Protein AF-A0A3C0A877-F1 (afdb_monomer_lite)

Radius of gyration: 16.51 Å; chains: 1; bounding box: 34×18×48 Å

Sequence (70 aa):
MKKDIDIPKVKDVYVAAVFELNEDYNTHDWNIYIINDSNAPIETVLIIAQGYTEKKMTAAMRKTVTIIPA

Foldseek 3Di:
DPPPDDDDDDPQWDKDWDFDQDPVVRDTDTDIDIGRRDPAKDQKDWDWDKDDDPPDIDDIDIDIDGIDGD

Structure (mmCIF, N/CA/C/O backbone):
data_AF-A0A3C0A877-F1
#
_entry.id   AF-A0A3C0A877-F1
#
loop_
_atom_site.group_PDB
_atom_site.id
_atom_site.type_symbol
_atom_site.label_atom_id
_atom_site.label_alt_id
_atom_site.label_comp_id
_atom_site.label_asym_id
_atom_site.label_entity_id
_atom_site.label_seq_id
_atom_site.pdbx_PDB_ins_code
_atom_site.Cartn_x
_atom_site.Cartn_y
_atom_site.Cartn_z
_atom_site.occupancy
_atom_site.B_iso_or_equiv
_atom_site.auth_seq_id
_atom_site.auth_comp_id
_atom_site.auth_asym_id
_atom_site.auth_atom_id
_atom_site.pdbx_PDB_model_num
ATOM 1 N N . MET A 1 1 ? 19.031 -0.517 24.973 1.00 54.62 1 MET A N 1
ATOM 2 C CA . MET A 1 1 ? 17.768 0.253 24.912 1.00 54.62 1 MET A CA 1
ATOM 3 C C . MET A 1 1 ? 16.775 -0.227 23.843 1.00 54.62 1 MET A C 1
ATOM 5 O O . MET A 1 1 ? 15.638 0.194 23.902 1.00 54.62 1 MET A O 1
ATOM 9 N N . LYS A 1 2 ? 17.136 -1.133 22.912 1.00 55.34 2 LYS A N 1
ATOM 10 C CA . LYS A 1 2 ? 16.189 -1.794 21.978 1.00 55.34 2 LYS A CA 1
ATOM 11 C C . LYS A 1 2 ? 15.717 -3.192 22.439 1.00 55.34 2 LYS A C 1
ATOM 13 O O . LYS A 1 2 ? 15.174 -3.934 21.634 1.00 55.34 2 LYS A O 1
ATOM 18 N N . LYS A 1 3 ? 16.022 -3.597 23.680 1.00 61.62 3 LYS A N 1
ATOM 19 C CA . LYS A 1 3 ? 15.823 -4.982 24.149 1.00 61.62 3 LYS A CA 1
ATOM 20 C C . LYS A 1 3 ? 14.447 -5.248 24.777 1.00 61.62 3 LYS A C 1
ATOM 22 O O . LYS A 1 3 ? 14.098 -6.412 24.882 1.00 61.62 3 LYS A O 1
ATOM 27 N N . ASP A 1 4 ? 13.675 -4.207 25.096 1.00 65.38 4 ASP A N 1
ATOM 28 C CA . ASP A 1 4 ? 12.449 -4.318 25.906 1.00 65.38 4 ASP A CA 1
ATOM 29 C C . ASP A 1 4 ? 11.231 -3.649 25.233 1.00 65.38 4 ASP A C 1
ATOM 31 O O . ASP A 1 4 ? 10.404 -3.035 25.899 1.00 65.38 4 ASP A O 1
ATOM 35 N N . ILE A 1 5 ? 11.149 -3.685 23.898 1.00 75.62 5 ILE A N 1
ATOM 36 C CA . ILE A 1 5 ? 9.980 -3.180 23.161 1.00 75.62 5 ILE A CA 1
ATOM 37 C C 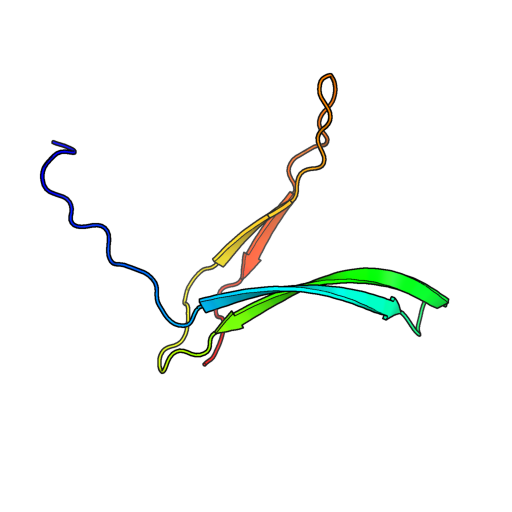. ILE A 1 5 ? 9.227 -4.378 22.597 1.00 75.62 5 ILE A C 1
ATOM 39 O O . ILE A 1 5 ? 9.688 -5.007 21.642 1.00 75.62 5 ILE A O 1
ATOM 43 N N . ASP A 1 6 ? 8.056 -4.659 23.162 1.00 78.25 6 ASP A N 1
ATOM 44 C CA . ASP A 1 6 ? 7.088 -5.554 22.542 1.00 78.25 6 ASP A CA 1
ATOM 45 C C . ASP A 1 6 ? 6.484 -4.848 21.329 1.00 78.25 6 ASP A C 1
ATOM 47 O O . ASP A 1 6 ? 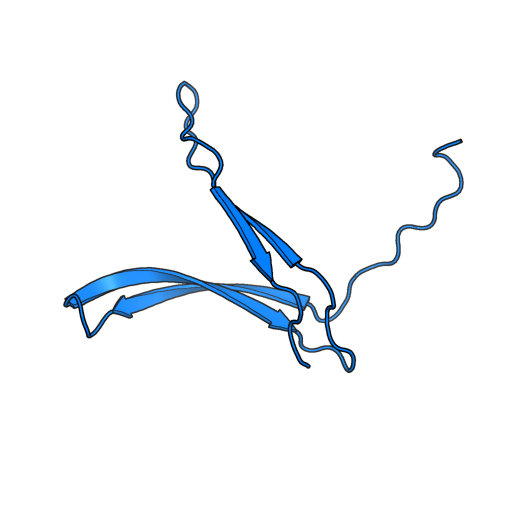5.723 -3.887 21.452 1.00 78.25 6 ASP A O 1
ATOM 51 N N . ILE A 1 7 ? 6.860 -5.305 20.134 1.00 78.75 7 ILE A N 1
ATOM 52 C CA . ILE A 1 7 ? 6.266 -4.807 18.895 1.00 78.75 7 ILE A CA 1
ATOM 53 C C . ILE A 1 7 ? 4.833 -5.350 18.836 1.00 78.75 7 ILE A C 1
ATOM 55 O O . ILE A 1 7 ? 4.657 -6.574 18.770 1.00 78.75 7 ILE A O 1
ATOM 59 N N . PRO A 1 8 ? 3.805 -4.483 18.849 1.00 76.06 8 PRO A N 1
ATOM 60 C CA . PRO A 1 8 ? 2.431 -4.940 18.743 1.00 76.06 8 PRO A CA 1
ATOM 61 C C . PRO A 1 8 ? 2.250 -5.657 17.406 1.00 76.06 8 PRO A C 1
ATOM 63 O O . PRO A 1 8 ? 2.625 -5.152 16.346 1.00 76.06 8 PRO A O 1
ATOM 66 N N . LYS A 1 9 ? 1.688 -6.866 17.453 1.00 79.19 9 LYS A N 1
ATOM 67 C CA . LYS A 1 9 ? 1.346 -7.597 16.235 1.00 79.19 9 LYS A CA 1
ATOM 68 C C . LYS A 1 9 ? 0.145 -6.922 15.590 1.00 79.19 9 LYS A C 1
ATOM 70 O O . LYS A 1 9 ? -0.925 -6.882 16.191 1.00 79.19 9 LYS A O 1
ATOM 75 N N . VAL A 1 10 ? 0.327 -6.443 14.367 1.00 80.94 10 VAL A N 1
ATOM 76 C CA . VAL A 1 10 ? -0.784 -6.015 13.518 1.00 80.94 10 VAL A CA 1
ATOM 77 C C . VAL A 1 10 ? -1.551 -7.266 13.090 1.00 80.94 10 VAL A C 1
ATOM 79 O O . VAL A 1 10 ? -0.950 -8.239 12.631 1.00 80.94 10 VAL A O 1
ATOM 82 N N . LYS A 1 11 ? -2.864 -7.256 13.306 1.00 87.50 11 LYS A N 1
ATOM 83 C CA . LYS A 1 11 ? -3.809 -8.289 12.874 1.00 87.50 11 LYS A CA 1
ATOM 84 C C . LYS A 1 11 ? -4.840 -7.638 11.958 1.00 87.50 11 LYS A C 1
ATOM 86 O O . LYS A 1 11 ? -5.024 -6.428 12.045 1.00 87.50 11 LYS A O 1
ATOM 91 N N . ASP A 1 12 ? -5.462 -8.440 11.101 1.00 92.38 12 ASP A N 1
ATOM 92 C CA . ASP A 1 12 ? -6.623 -8.035 10.297 1.00 92.38 12 ASP A CA 1
ATOM 93 C C . ASP A 1 12 ? -6.346 -6.852 9.345 1.00 92.38 12 ASP A C 1
ATOM 95 O O . ASP A 1 12 ? -7.225 -6.071 9.000 1.00 92.38 12 ASP A O 1
ATOM 99 N N . VAL A 1 13 ? -5.092 -6.710 8.901 1.00 92.81 13 VAL A N 1
ATOM 100 C CA . VAL A 1 13 ? -4.688 -5.762 7.854 1.00 92.81 13 VAL A CA 1
ATOM 101 C C . VAL A 1 13 ? -3.994 -6.537 6.747 1.00 92.81 13 VAL A C 1
ATOM 103 O O . VAL A 1 13 ? -3.027 -7.261 6.997 1.00 92.81 13 VAL A O 1
ATOM 106 N N . TYR A 1 14 ? -4.472 -6.366 5.520 1.00 93.62 14 TYR A N 1
ATOM 107 C CA . TYR A 1 14 ? -4.034 -7.143 4.367 1.00 93.62 14 TYR A CA 1
ATOM 108 C C . TYR A 1 14 ? -3.630 -6.245 3.204 1.00 93.62 14 TYR A C 1
ATOM 110 O O . TYR A 1 14 ? -4.065 -5.099 3.084 1.00 93.62 14 TYR A O 1
ATOM 118 N N . VAL A 1 15 ? -2.800 -6.798 2.322 1.00 93.19 15 VAL A N 1
ATOM 119 C CA . VAL A 1 15 ? -2.464 -6.189 1.037 1.00 93.19 15 VAL A CA 1
ATOM 120 C C . VAL A 1 15 ? -2.813 -7.178 -0.063 1.00 93.19 15 VAL A C 1
ATOM 122 O O . VAL A 1 15 ? -2.381 -8.330 -0.010 1.00 93.19 15 VAL A O 1
ATOM 125 N N . ALA A 1 16 ? -3.579 -6.730 -1.054 1.00 95.25 16 ALA A N 1
ATOM 126 C CA . ALA A 1 16 ? -3.935 -7.526 -2.221 1.00 95.25 16 ALA A CA 1
ATOM 127 C C . ALA A 1 16 ? -3.367 -6.882 -3.486 1.00 95.25 16 ALA A C 1
ATOM 129 O O . ALA A 1 16 ? -3.499 -5.676 -3.680 1.00 95.25 16 ALA A O 1
ATOM 130 N N . ALA A 1 17 ? -2.748 -7.694 -4.341 1.00 94.62 17 ALA A N 1
ATOM 131 C CA . ALA A 1 17 ? -2.336 -7.296 -5.679 1.00 94.62 17 ALA A CA 1
ATOM 132 C C . ALA A 1 17 ? -3.291 -7.941 -6.682 1.00 94.62 17 ALA A C 1
ATOM 134 O O . ALA A 1 17 ? -3.379 -9.169 -6.746 1.00 94.62 17 ALA A O 1
ATOM 135 N N . VAL A 1 18 ? -4.013 -7.118 -7.434 1.00 96.31 18 VAL A N 1
ATOM 136 C CA . VAL A 1 18 ? -5.035 -7.563 -8.383 1.00 96.31 18 VAL A CA 1
ATOM 137 C C . VAL A 1 18 ? -4.668 -7.046 -9.764 1.00 96.31 18 VAL A C 1
ATOM 139 O O . VAL A 1 18 ? -4.310 -5.882 -9.922 1.00 96.31 18 VAL A O 1
ATOM 142 N N . PHE A 1 19 ? -4.725 -7.932 -10.752 1.00 95.69 19 PHE A N 1
ATOM 143 C CA . PHE A 1 19 ? -4.541 -7.578 -12.151 1.00 95.69 19 PHE A CA 1
ATOM 144 C C . PHE A 1 19 ? -5.916 -7.403 -12.784 1.00 95.69 19 PHE A C 1
ATOM 146 O O . PHE A 1 19 ? -6.628 -8.387 -12.993 1.00 95.69 19 PHE A O 1
ATOM 153 N N . GLU A 1 20 ? -6.305 -6.159 -13.033 1.00 95.62 20 GLU A N 1
ATOM 154 C CA . GLU A 1 20 ? -7.652 -5.811 -13.481 1.00 95.62 20 GLU A CA 1
ATOM 155 C C . GLU A 1 20 ? -7.634 -4.929 -14.726 1.00 95.62 20 GLU A C 1
ATOM 157 O O . GLU A 1 20 ? -6.651 -4.246 -15.018 1.00 95.62 20 GLU A O 1
ATOM 162 N N . LEU A 1 21 ? -8.726 -4.986 -15.490 1.00 95.44 21 LEU A N 1
ATOM 163 C CA . LEU A 1 21 ? -8.911 -4.156 -16.671 1.00 95.44 21 LEU A CA 1
ATOM 164 C C . LEU A 1 21 ? -9.280 -2.737 -16.234 1.00 95.44 21 LEU A C 1
ATOM 166 O O . LEU A 1 21 ? -10.321 -2.512 -15.624 1.00 95.44 21 LEU A O 1
ATOM 170 N N . ASN A 1 22 ? -8.439 -1.786 -16.602 1.00 93.00 22 ASN A N 1
ATOM 171 C CA . ASN A 1 22 ? -8.717 -0.372 -16.502 1.00 93.00 22 ASN A CA 1
ATOM 172 C C . ASN A 1 22 ? -9.589 0.052 -17.691 1.00 93.00 22 ASN A C 1
ATOM 174 O O . ASN A 1 22 ? -9.099 0.166 -18.817 1.00 93.00 22 ASN A O 1
ATOM 178 N N . GLU A 1 23 ? -10.886 0.252 -17.452 1.00 93.69 23 GLU A N 1
ATOM 179 C CA . GLU A 1 23 ? -11.863 0.562 -18.506 1.00 93.69 23 GLU A CA 1
ATOM 180 C C . GLU A 1 23 ? -11.590 1.905 -19.201 1.00 93.69 23 GLU A C 1
ATOM 182 O O . GLU A 1 23 ? -11.817 2.024 -20.405 1.00 93.69 23 GLU A O 1
ATOM 187 N N . ASP A 1 24 ? -11.033 2.885 -18.482 1.00 94.81 24 ASP A N 1
ATOM 188 C CA . ASP A 1 24 ? -10.758 4.224 -19.017 1.00 94.81 24 ASP A CA 1
ATOM 189 C C . ASP A 1 24 ? -9.614 4.219 -20.041 1.00 94.81 24 ASP A C 1
ATOM 191 O O . ASP A 1 24 ? -9.625 4.980 -21.011 1.00 94.81 24 ASP A O 1
ATOM 195 N N . TYR A 1 25 ? -8.616 3.355 -19.831 1.00 92.56 25 TYR A N 1
ATOM 196 C CA . TYR A 1 25 ? -7.413 3.282 -20.668 1.00 92.56 25 TYR A CA 1
ATOM 197 C C . TYR A 1 25 ? -7.336 2.006 -21.514 1.00 92.56 25 TYR A C 1
ATOM 199 O O . TYR A 1 25 ? -6.437 1.878 -22.347 1.00 92.56 25 TYR A O 1
ATOM 207 N N . ASN A 1 26 ? -8.290 1.086 -21.345 1.00 93.62 26 ASN A N 1
ATOM 208 C CA . ASN A 1 26 ? -8.339 -0.223 -21.995 1.00 93.62 26 ASN A CA 1
ATOM 209 C C . ASN A 1 26 ? -7.022 -1.017 -21.845 1.00 93.62 26 ASN A C 1
ATOM 211 O O . ASN A 1 26 ? -6.569 -1.700 -22.769 1.00 93.62 26 ASN A O 1
ATOM 215 N N . THR A 1 27 ? -6.383 -0.905 -20.679 1.00 95.12 27 THR A N 1
ATOM 216 C CA . THR A 1 27 ? -5.157 -1.625 -20.304 1.00 95.12 27 THR A CA 1
ATOM 217 C C . THR A 1 27 ? -5.419 -2.510 -19.099 1.00 95.12 27 THR A C 1
ATOM 219 O O . THR A 1 27 ? -6.323 -2.244 -18.318 1.00 95.12 27 THR A O 1
ATOM 222 N N . HIS A 1 28 ? -4.647 -3.585 -18.939 1.00 93.38 28 HIS A N 1
ATOM 223 C CA . HIS A 1 28 ? -4.666 -4.324 -17.680 1.00 93.38 28 HIS A CA 1
ATOM 224 C C . HIS A 1 28 ? -3.573 -3.791 -16.764 1.00 93.38 28 HIS A C 1
ATOM 226 O O . HIS A 1 28 ? -2.388 -3.845 -17.111 1.00 93.38 28 HIS A O 1
ATOM 232 N N . ASP A 1 29 ? -3.983 -3.329 -15.591 1.00 94.62 29 ASP A N 1
ATOM 233 C CA . ASP A 1 29 ? -3.11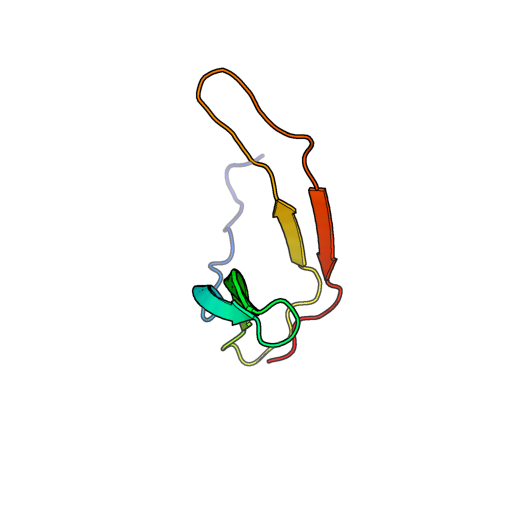8 -2.671 -14.630 1.00 94.62 29 ASP A CA 1
ATOM 234 C C . ASP A 1 29 ? -3.039 -3.500 -13.342 1.00 94.62 29 ASP A C 1
ATOM 236 O O . ASP A 1 29 ? -3.963 -4.225 -12.966 1.00 94.62 29 ASP A O 1
ATOM 240 N N . TRP A 1 30 ? -1.897 -3.410 -12.659 1.00 92.62 30 TRP A N 1
ATOM 241 C CA . TRP A 1 30 ? -1.749 -3.963 -11.316 1.00 92.62 30 TRP A CA 1
ATOM 242 C C . TRP A 1 30 ? -2.209 -2.935 -10.294 1.00 92.62 30 TRP A C 1
ATOM 244 O O . TRP A 1 30 ? -1.539 -1.920 -10.094 1.00 92.62 30 TRP A O 1
ATOM 254 N N . ASN A 1 31 ? -3.300 -3.244 -9.602 1.00 92.50 31 ASN A N 1
ATOM 255 C CA . ASN A 1 31 ? -3.808 -2.442 -8.504 1.00 92.50 31 ASN A CA 1
ATOM 256 C C . ASN A 1 31 ? -3.478 -3.096 -7.165 1.00 92.50 31 ASN A C 1
ATOM 258 O O . ASN A 1 31 ? -3.624 -4.305 -6.969 1.00 92.50 31 ASN A O 1
ATOM 262 N N . ILE A 1 32 ? -2.966 -2.275 -6.248 1.00 92.56 32 ILE A N 1
ATOM 263 C CA . ILE A 1 32 ? -2.592 -2.691 -4.900 1.00 92.56 32 ILE A CA 1
ATOM 264 C C . ILE A 1 32 ? -3.604 -2.105 -3.923 1.00 92.56 32 ILE A C 1
ATOM 266 O O . ILE A 1 32 ? -3.715 -0.886 -3.796 1.00 92.56 32 ILE A O 1
ATOM 270 N N . TYR A 1 33 ? -4.299 -2.978 -3.204 1.00 92.94 33 TYR A N 1
ATOM 271 C CA . TYR A 1 33 ? -5.290 -2.607 -2.202 1.00 92.94 33 TYR A CA 1
ATOM 272 C C . TYR A 1 33 ? -4.730 -2.835 -0.811 1.00 92.94 33 TYR A C 1
ATOM 274 O O . TYR A 1 33 ? -4.110 -3.865 -0.547 1.00 92.94 33 TYR A O 1
ATOM 282 N N . ILE A 1 34 ? -4.985 -1.884 0.081 1.00 92.69 34 ILE A N 1
ATOM 283 C CA . ILE A 1 34 ? -4.773 -2.041 1.517 1.00 92.69 34 ILE A CA 1
ATOM 284 C C . ILE A 1 34 ? -6.152 -2.247 2.128 1.00 92.69 34 ILE A C 1
ATOM 286 O O . ILE A 1 34 ? -7.024 -1.393 1.979 1.00 92.69 34 ILE A O 1
ATOM 290 N N . ILE A 1 35 ? -6.343 -3.391 2.772 1.00 94.00 35 ILE A N 1
ATOM 291 C CA . ILE A 1 35 ? -7.622 -3.819 3.330 1.00 94.00 35 ILE A CA 1
ATOM 292 C C . ILE A 1 35 ? -7.487 -3.777 4.847 1.00 94.00 35 ILE A C 1
ATOM 294 O O . ILE A 1 35 ? -6.605 -4.431 5.407 1.00 94.00 35 ILE A O 1
ATOM 298 N N . ASN A 1 36 ? -8.340 -2.990 5.492 1.00 95.12 36 ASN A N 1
ATOM 299 C CA . ASN A 1 36 ? -8.469 -2.948 6.939 1.00 95.12 36 ASN A CA 1
ATOM 300 C C . ASN A 1 36 ? -9.714 -3.752 7.323 1.00 95.12 36 ASN A C 1
ATOM 302 O O . ASN A 1 36 ? -10.820 -3.277 7.124 1.00 95.12 36 ASN A O 1
ATOM 306 N N . ASP A 1 37 ? -9.515 -4.965 7.828 1.00 95.88 37 ASP A N 1
ATOM 307 C CA . ASP A 1 37 ? -10.570 -5.870 8.312 1.00 95.88 37 ASP A CA 1
ATOM 308 C C . ASP A 1 37 ? -10.657 -5.846 9.852 1.00 95.88 37 ASP A C 1
ATOM 310 O O . ASP A 1 37 ? -11.168 -6.758 10.499 1.00 95.88 37 ASP A O 1
ATOM 314 N N . SER A 1 38 ? -10.07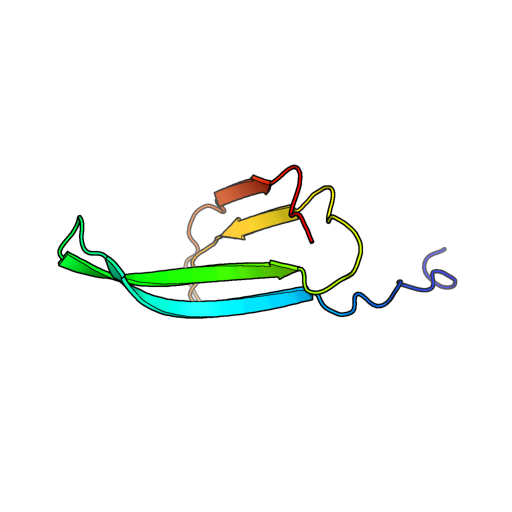9 -4.817 10.476 1.00 93.06 38 SER A N 1
ATOM 315 C CA . SER A 1 38 ? -10.111 -4.638 11.925 1.00 93.06 38 SER A CA 1
ATOM 316 C C . SER A 1 38 ? -11.309 -3.786 12.355 1.00 93.06 38 SER A C 1
ATOM 318 O O . SER A 1 38 ? -11.941 -3.114 11.553 1.00 93.06 38 SER A O 1
ATOM 320 N N . ASN A 1 39 ? -11.594 -3.738 13.658 1.00 93.38 39 ASN A N 1
ATOM 321 C CA . ASN A 1 39 ? -12.669 -2.895 14.206 1.00 93.38 39 ASN A CA 1
ATOM 322 C C . ASN A 1 39 ? -12.247 -1.432 14.462 1.00 93.38 39 ASN A C 1
ATOM 324 O O . ASN A 1 39 ? -12.975 -0.696 15.132 1.00 93.38 39 ASN A O 1
ATOM 328 N N . ALA A 1 40 ? -11.060 -1.013 14.015 1.00 92.19 40 ALA A N 1
ATOM 329 C CA . ALA A 1 40 ? -10.527 0.325 14.257 1.00 92.19 40 ALA A CA 1
ATOM 330 C C . ALA A 1 40 ? -9.946 0.934 12.970 1.00 92.19 40 ALA A C 1
ATOM 332 O O . ALA A 1 40 ? -9.382 0.213 12.147 1.00 92.19 40 ALA A O 1
ATOM 333 N N . PRO A 1 41 ? -10.043 2.261 12.774 1.00 93.38 41 PRO A N 1
ATOM 334 C CA . PRO A 1 41 ? -9.407 2.911 11.636 1.00 93.38 41 PRO A CA 1
ATOM 335 C C . PRO A 1 41 ? -7.878 2.918 11.773 1.00 93.38 41 PRO A C 1
ATOM 337 O O . PRO A 1 41 ? -7.333 3.041 12.871 1.00 93.38 41 PRO A O 1
ATOM 340 N N . ILE A 1 42 ? -7.180 2.868 10.639 1.00 92.88 42 ILE A N 1
ATOM 341 C CA . ILE A 1 42 ? -5.727 3.057 10.573 1.00 92.88 42 ILE A CA 1
ATOM 342 C C . ILE A 1 42 ? -5.443 4.537 10.303 1.00 92.88 42 ILE A C 1
ATOM 344 O O . ILE A 1 42 ? -5.754 5.033 9.225 1.00 92.88 42 ILE A O 1
ATOM 348 N N . GLU A 1 43 ? -4.835 5.244 11.257 1.00 90.44 43 GLU A N 1
ATOM 349 C CA . GLU A 1 43 ? -4.659 6.708 11.201 1.00 90.44 43 GLU A CA 1
ATOM 350 C C . GLU A 1 43 ? -3.535 7.208 10.287 1.00 90.44 43 GLU A C 1
ATOM 352 O O . GLU A 1 43 ? -3.500 8.374 9.923 1.00 90.44 43 GLU A O 1
ATOM 357 N N . THR A 1 44 ? -2.518 6.420 9.960 1.00 91.06 44 THR A N 1
ATOM 358 C CA 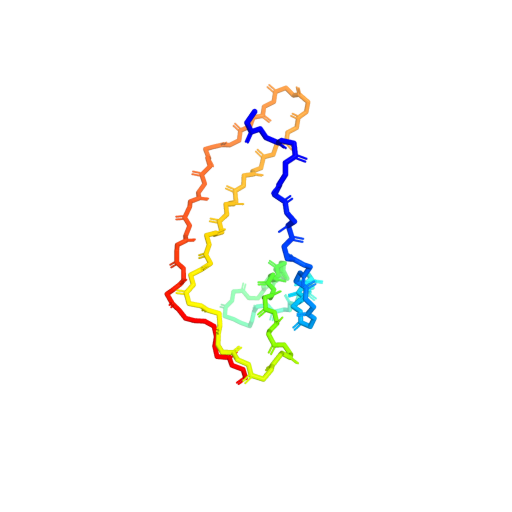. THR A 1 44 ? -1.479 6.898 9.035 1.00 91.06 44 THR A CA 1
ATOM 359 C C . THR A 1 44 ? -0.834 5.729 8.334 1.00 91.06 44 THR A C 1
ATOM 361 O O . THR A 1 44 ? -0.205 4.879 8.962 1.00 91.06 44 THR A O 1
ATOM 364 N N . VAL A 1 45 ? -0.937 5.731 7.009 1.00 91.88 45 VAL A N 1
ATOM 365 C CA . VAL A 1 45 ? -0.266 4.761 6.153 1.00 91.88 45 VAL A CA 1
ATOM 366 C C . VAL A 1 45 ? 0.684 5.492 5.222 1.00 91.88 45 VAL A C 1
ATOM 368 O O . VAL A 1 45 ? 0.284 6.362 4.447 1.00 91.88 45 VAL A O 1
ATOM 371 N N . LEU A 1 46 ? 1.964 5.132 5.311 1.00 93.69 46 LEU A N 1
ATOM 372 C CA . LEU A 1 46 ? 3.002 5.598 4.404 1.00 93.69 46 LEU A CA 1
ATOM 373 C C . LEU A 1 46 ? 3.278 4.514 3.366 1.00 93.69 46 LEU A C 1
ATOM 375 O O . LEU A 1 46 ? 3.817 3.456 3.682 1.00 93.69 46 LEU A O 1
ATOM 379 N N . ILE A 1 47 ? 2.942 4.808 2.118 1.00 92.50 47 ILE A N 1
ATOM 380 C CA . ILE A 1 47 ? 3.170 3.928 0.978 1.00 92.50 47 ILE A CA 1
ATOM 381 C C . ILE A 1 47 ? 4.426 4.410 0.262 1.00 92.50 47 ILE A C 1
ATOM 383 O O . ILE A 1 47 ? 4.535 5.587 -0.097 1.00 92.50 47 ILE A O 1
ATOM 387 N N . ILE A 1 48 ? 5.374 3.497 0.050 1.00 93.38 48 ILE A N 1
ATOM 388 C CA . ILE A 1 48 ? 6.598 3.757 -0.708 1.00 93.38 48 ILE A CA 1
ATOM 389 C C . ILE A 1 48 ? 6.613 2.830 -1.918 1.00 93.38 48 ILE A C 1
ATOM 391 O O . ILE A 1 48 ? 6.683 1.615 -1.765 1.00 93.38 48 ILE A O 1
ATOM 395 N N . ALA A 1 49 ? 6.566 3.413 -3.113 1.00 91.31 49 ALA A N 1
ATOM 396 C CA . ALA A 1 49 ? 6.680 2.683 -4.367 1.00 91.31 49 ALA A CA 1
ATOM 397 C C . ALA A 1 49 ? 8.052 2.947 -4.991 1.00 91.31 49 ALA A C 1
ATOM 399 O O . ALA A 1 49 ? 8.457 4.098 -5.181 1.00 91.31 49 ALA A O 1
ATOM 400 N N . GLN A 1 50 ? 8.776 1.875 -5.304 1.00 93.56 50 GLN A N 1
ATOM 401 C CA . GLN A 1 50 ? 10.076 1.954 -5.954 1.00 93.56 50 GLN A CA 1
ATOM 402 C C . GLN A 1 50 ? 10.293 0.728 -6.840 1.00 93.56 50 GLN A C 1
ATOM 404 O O . GLN A 1 50 ? 10.231 -0.404 -6.369 1.00 93.56 50 GLN A O 1
ATOM 409 N N . GLY A 1 51 ? 10.584 0.960 -8.118 1.00 92.50 51 GLY A N 1
ATOM 410 C CA . GLY A 1 51 ? 11.043 -0.088 -9.018 1.00 92.50 51 GLY A CA 1
ATOM 411 C C . GLY A 1 51 ? 12.528 -0.350 -8.798 1.00 92.50 51 GLY A C 1
ATOM 412 O O . GLY A 1 51 ? 13.317 0.591 -8.671 1.00 92.50 51 GLY A O 1
ATOM 413 N N . TYR A 1 52 ? 12.927 -1.617 -8.770 1.00 94.88 52 TYR A N 1
ATOM 414 C CA . TYR A 1 52 ? 14.328 -2.000 -8.646 1.00 94.88 52 TYR A CA 1
ATOM 415 C C . TYR A 1 52 ? 14.659 -3.228 -9.498 1.00 94.88 52 TYR A C 1
ATOM 417 O O . TYR A 1 52 ? 13.819 -4.067 -9.801 1.00 94.88 52 TYR A O 1
ATOM 425 N N . THR A 1 53 ? 15.925 -3.303 -9.884 1.00 94.44 53 THR A N 1
ATOM 426 C CA . THR A 1 53 ? 16.609 -4.452 -10.485 1.00 94.44 53 THR A CA 1
ATOM 427 C C . THR A 1 53 ? 17.958 -4.592 -9.777 1.00 94.44 53 THR A C 1
ATOM 429 O O . THR A 1 53 ? 18.310 -3.742 -8.960 1.00 94.44 53 THR A O 1
ATOM 432 N N . GLU A 1 54 ? 18.769 -5.593 -10.119 1.00 93.25 54 GLU A N 1
ATOM 433 C CA . GLU A 1 54 ? 20.104 -5.762 -9.517 1.00 93.25 54 GLU A CA 1
ATOM 434 C C . GLU A 1 54 ? 21.024 -4.538 -9.679 1.00 93.25 54 GLU A C 1
ATOM 436 O O . GLU A 1 54 ? 21.895 -4.303 -8.846 1.00 93.25 54 GLU A O 1
ATOM 441 N N . LYS A 1 55 ? 20.859 -3.760 -10.759 1.00 94.38 55 LYS A N 1
ATOM 442 C CA . LYS A 1 55 ? 21.793 -2.682 -11.138 1.00 94.38 55 LYS A CA 1
ATOM 443 C C . LYS A 1 55 ? 21.171 -1.289 -11.178 1.00 94.38 55 LYS A C 1
ATOM 445 O O . LYS A 1 55 ? 21.895 -0.312 -11.353 1.00 94.38 55 LYS A O 1
ATOM 450 N N . LYS A 1 56 ? 19.843 -1.177 -11.104 1.00 95.50 56 LYS A N 1
ATOM 451 C CA . LYS A 1 56 ? 19.122 0.095 -11.265 1.00 95.50 56 LYS A CA 1
ATOM 452 C C . LYS A 1 56 ? 17.923 0.164 -10.340 1.00 95.50 56 LYS A C 1
ATOM 454 O O . LYS A 1 56 ? 17.246 -0.838 -10.128 1.00 95.50 56 LYS A O 1
ATOM 459 N N . MET A 1 57 ? 17.629 1.373 -9.879 1.00 95.31 57 MET A N 1
ATOM 460 C CA . MET A 1 57 ? 16.448 1.693 -9.087 1.00 95.31 57 MET A CA 1
ATOM 461 C C . MET A 1 57 ? 15.807 2.969 -9.626 1.00 95.31 57 MET A C 1
ATOM 463 O O . MET A 1 57 ? 16.506 3.863 -10.107 1.00 95.31 57 MET A O 1
ATOM 467 N N . THR A 1 58 ? 14.485 3.063 -9.539 1.00 96.12 58 THR A N 1
ATOM 468 C CA . THR A 1 58 ? 13.765 4.313 -9.797 1.00 96.12 58 THR A CA 1
ATOM 469 C C . THR A 1 58 ? 13.809 5.211 -8.561 1.00 96.12 58 THR A C 1
ATOM 471 O O . THR A 1 58 ? 14.148 4.773 -7.456 1.00 96.12 58 THR A O 1
ATOM 474 N N . ALA A 1 59 ? 13.427 6.479 -8.723 1.00 95.56 59 ALA A N 1
ATOM 475 C CA . ALA A 1 59 ? 13.143 7.332 -7.576 1.00 95.56 59 ALA A CA 1
ATOM 476 C C . ALA A 1 59 ? 12.005 6.723 -6.737 1.00 95.56 59 ALA A C 1
ATOM 478 O O . ALA A 1 59 ? 11.043 6.181 -7.286 1.00 95.56 59 ALA A O 1
ATOM 479 N N . ALA A 1 60 ? 12.129 6.807 -5.411 1.00 94.62 60 ALA A N 1
ATOM 480 C CA . ALA A 1 60 ? 11.094 6.349 -4.494 1.00 94.62 60 ALA A CA 1
ATOM 481 C C . ALA A 1 60 ? 9.949 7.366 -4.450 1.00 9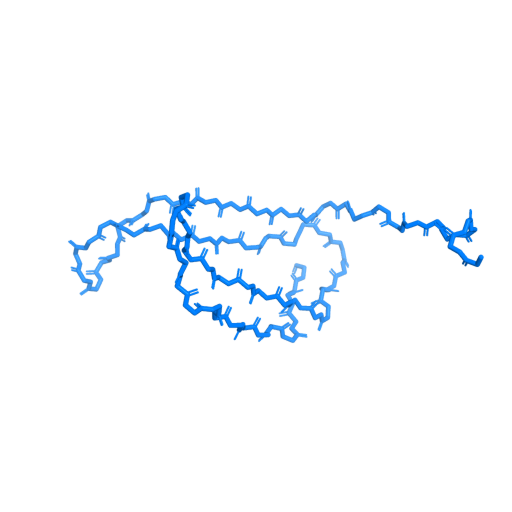4.62 60 ALA A C 1
ATOM 483 O O . ALA A 1 60 ? 10.140 8.509 -4.019 1.00 94.62 60 ALA A O 1
ATOM 484 N N . MET A 1 61 ? 8.760 6.937 -4.860 1.00 94.62 61 MET A N 1
ATOM 485 C CA . MET A 1 61 ? 7.533 7.705 -4.697 1.00 94.62 61 MET A CA 1
ATOM 486 C C . MET A 1 61 ? 6.952 7.434 -3.316 1.00 94.62 61 MET A C 1
ATOM 488 O O . MET A 1 61 ? 6.932 6.294 -2.857 1.00 94.62 61 MET A O 1
ATOM 492 N N . ARG A 1 62 ? 6.501 8.492 -2.643 1.00 94.62 62 ARG A N 1
ATOM 493 C CA . ARG A 1 62 ? 5.922 8.409 -1.302 1.00 94.62 62 ARG A CA 1
ATOM 494 C C . ARG A 1 62 ? 4.523 8.987 -1.331 1.00 94.62 62 ARG A C 1
ATOM 496 O O . ARG A 1 62 ? 4.330 10.105 -1.806 1.00 94.62 62 ARG A O 1
ATOM 503 N N . LYS A 1 63 ? 3.568 8.235 -0.798 1.00 93.25 63 LYS A N 1
ATOM 504 C CA . LYS A 1 63 ? 2.193 8.681 -0.609 1.00 93.25 63 LYS A CA 1
ATOM 505 C C . LYS A 1 63 ? 1.800 8.444 0.838 1.00 93.25 63 LYS A C 1
ATOM 507 O O . LYS A 1 63 ? 1.988 7.349 1.358 1.00 93.25 63 LYS A O 1
ATOM 512 N N . THR A 1 64 ? 1.237 9.469 1.458 1.00 95.00 64 THR A N 1
ATOM 513 C CA . THR A 1 64 ? 0.643 9.360 2.788 1.00 95.00 64 THR A CA 1
ATOM 514 C C . THR A 1 64 ? -0.869 9.296 2.648 1.00 95.00 64 THR A C 1
ATOM 516 O O . THR A 1 64 ? -1.457 10.102 1.922 1.00 95.00 64 THR A O 1
ATOM 519 N N . VAL A 1 65 ? -1.480 8.342 3.343 1.00 93.12 65 VAL A N 1
ATOM 520 C CA . VAL A 1 65 ? -2.927 8.228 3.530 1.00 93.12 65 VAL A CA 1
ATOM 521 C C . VAL A 1 65 ? -3.219 8.452 5.010 1.00 93.12 65 VAL A C 1
ATOM 523 O O . VAL A 1 65 ? -2.640 7.782 5.863 1.00 93.12 65 VAL A O 1
ATOM 526 N N . THR A 1 66 ? -4.071 9.433 5.304 1.00 93.94 66 THR A N 1
ATOM 527 C CA . THR A 1 66 ? -4.353 9.907 6.671 1.00 93.94 66 THR A CA 1
ATOM 528 C C . THR A 1 66 ? -5.409 9.089 7.399 1.00 93.94 66 THR A C 1
ATOM 530 O O . THR A 1 66 ? -5.534 9.198 8.603 1.00 93.94 66 THR A O 1
ATOM 533 N N . ILE A 1 67 ? -6.233 8.312 6.709 1.00 93.81 67 ILE A N 1
ATOM 534 C CA . ILE A 1 67 ? -7.116 7.373 7.392 1.00 93.81 67 ILE A CA 1
ATOM 535 C C . ILE A 1 67 ? -7.497 6.259 6.431 1.00 93.81 67 ILE A C 1
ATOM 537 O O . ILE A 1 67 ? -7.859 6.531 5.285 1.00 93.81 67 ILE A O 1
ATOM 541 N N . ILE A 1 68 ? -7.398 5.017 6.889 1.00 92.25 68 ILE A N 1
ATOM 542 C CA . ILE A 1 68 ? -8.058 3.880 6.253 1.00 92.25 68 ILE A CA 1
ATOM 543 C C . ILE A 1 68 ? -9.184 3.463 7.199 1.00 92.25 68 ILE A C 1
ATOM 545 O O . ILE A 1 68 ? -8.887 3.068 8.330 1.00 92.25 68 ILE A O 1
ATOM 549 N N . PRO A 1 69 ? -10.458 3.618 6.799 1.00 91.94 69 PRO A N 1
ATOM 550 C CA . PRO A 1 69 ? -11.580 3.200 7.630 1.00 91.94 69 PRO A CA 1
ATOM 551 C C . PRO A 1 69 ? -11.573 1.681 7.836 1.00 91.94 69 PRO A C 1
ATOM 553 O O . PRO A 1 69 ? -10.875 0.961 7.122 1.00 91.94 69 PRO A O 1
ATOM 556 N N . ALA A 1 70 ? -12.300 1.231 8.856 1.00 88.00 70 ALA A N 1
ATOM 557 C CA . ALA A 1 70 ? -12.692 -0.167 9.025 1.00 88.00 70 ALA A CA 1
ATOM 558 C C . ALA A 1 70 ? -13.882 -0.492 8.112 1.00 88.00 70 ALA A C 1
ATOM 560 O O . ALA A 1 70 ? -14.698 0.437 7.890 1.00 88.00 70 ALA A O 1
#

Secondary structure (DSSP, 8-state):
--SS--PPPP-SEEEEEEEEEETTTTEEEEEEEEEE-SSS-B--EEEEE--B-SS-BPPPEEEEES-B--

pLDDT: mean 90.24, std 8.98, range [54.62, 96.31]